Protein AF-A0A919N2A7-F1 (afdb_monomer)

Organism: NCBI:txid1050105

Solvent-accessible surface area (backbone atoms only — not comparable to full-atom values): 6151 Å² total; per-residue (Å²): 138,71,78,69,64,70,68,71,74,65,83,74,68,45,80,52,79,94,82,70,101,54,55,68,44,44,62,66,38,58,52,52,53,26,58,75,69,76,44,59,38,75,43,26,32,35,64,46,48,71,24,61,40,39,50,49,27,30,45,76,57,46,22,47,35,32,38,25,36,30,79,84,42,88,56,46,39,80,69,50,95,51,60,40,91,56,76,57,91,44,68,36,58,41,78,86,50,49,67,78,56,72,79,110

Secondary structure (DSSP, 8-state):
--TTTGGGS----EEE---SSS-TT-HHHHHHHHHHHT--GGGEEEEE-S-TTHHHHHHHTT-EEEEETTSSSTTGGGG-SS--SSPPSEE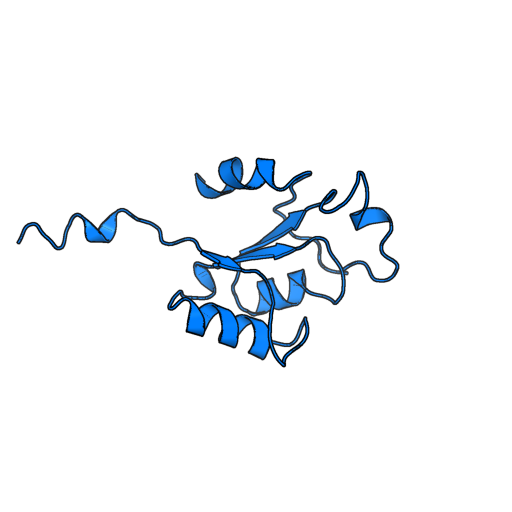ESSGGGTHHHHT-

Sequence (104 aa):
MAADAVRRQNRRRGVLLARGGYRKPDSRLYAAVSGRLGVSPTECWYVGDGGSREHDGARRAGMRPVLVTNAAYPGAAGLRADPDTYRPELVIDDLAGLPALIGR

pLDDT: mean 79.95, std 18.24, range [32.97, 95.94]

Mean predicted aligned error: 8.13 Å

Foldseek 3Di:
DPPVVVVPPDLPEEEDDFDDDDDPLDLVRLVVRCVVVVHQLLSYEYEEAFFSLNQVSSVVSNHQYEHACQAPHHRNQVPDPGGHPDDHPHYDPYPVCVVVVVVD

Structure (mmCIF, N/CA/C/O backbone):
data_AF-A0A919N2A7-F1
#
_entry.id   AF-A0A919N2A7-F1
#
loop_
_atom_site.group_PDB
_atom_site.id
_atom_site.type_symbol
_atom_site.label_atom_id
_atom_site.label_alt_id
_atom_site.label_comp_id
_atom_site.label_asym_id
_atom_site.label_entity_id
_atom_site.label_seq_id
_atom_site.pdbx_PDB_ins_code
_atom_site.Cartn_x
_atom_site.Cartn_y
_atom_site.Cartn_z
_atom_site.occupancy
_atom_site.B_iso_or_equiv
_atom_site.auth_seq_id
_atom_site.auth_comp_id
_atom_site.auth_asym_id
_atom_site.auth_atom_id
_atom_site.pdbx_PDB_model_num
ATOM 1 N N . MET A 1 1 ? -25.635 23.853 16.366 1.00 42.34 1 MET A N 1
ATOM 2 C CA . MET A 1 1 ? -26.015 22.676 15.550 1.00 42.34 1 MET A CA 1
ATOM 3 C C . MET A 1 1 ? -25.509 22.702 14.093 1.00 42.34 1 MET A C 1
ATOM 5 O O . MET A 1 1 ? -25.878 21.820 13.338 1.00 42.34 1 MET A O 1
ATOM 9 N N . ALA A 1 2 ? -24.609 23.617 13.687 1.00 34.78 2 ALA A N 1
ATOM 10 C CA . ALA A 1 2 ? -24.040 23.643 12.322 1.00 34.78 2 ALA A CA 1
ATOM 11 C C . ALA A 1 2 ? -22.591 23.101 12.213 1.00 34.78 2 ALA A C 1
ATOM 13 O O . ALA A 1 2 ? -22.124 22.798 11.120 1.00 34.78 2 ALA A O 1
ATOM 14 N N . ALA A 1 3 ? -21.881 22.928 13.337 1.00 32.97 3 ALA A N 1
ATOM 15 C CA . ALA A 1 3 ? -20.477 22.487 13.355 1.00 32.97 3 ALA A CA 1
ATOM 16 C C . ALA A 1 3 ? -20.281 20.965 13.166 1.00 32.97 3 ALA A C 1
ATOM 18 O O . ALA A 1 3 ? -19.176 20.518 12.859 1.00 32.97 3 ALA A O 1
ATOM 19 N N . ASP A 1 4 ? -21.350 20.177 13.318 1.00 35.44 4 ASP A N 1
ATOM 20 C CA . ASP A 1 4 ? -21.316 18.709 13.228 1.00 35.44 4 ASP A CA 1
ATOM 21 C C . ASP A 1 4 ? -21.491 18.179 11.795 1.00 35.44 4 ASP A C 1
ATOM 23 O O . ASP A 1 4 ? -21.061 17.071 11.474 1.00 35.44 4 ASP A O 1
ATOM 27 N N . ALA A 1 5 ? -22.075 18.984 10.900 1.00 33.00 5 ALA A N 1
ATOM 28 C CA . ALA A 1 5 ? -22.323 18.595 9.512 1.00 33.00 5 ALA A CA 1
ATOM 29 C C . ALA A 1 5 ? -21.066 18.722 8.630 1.00 33.00 5 ALA A C 1
ATOM 31 O O . ALA A 1 5 ? -20.813 17.859 7.793 1.00 33.00 5 ALA A O 1
ATOM 32 N N . VAL A 1 6 ? -20.212 19.725 8.877 1.00 37.28 6 VAL A N 1
ATOM 33 C CA . VAL A 1 6 ? -18.964 19.944 8.110 1.00 37.28 6 VAL A CA 1
ATOM 34 C C . VAL A 1 6 ? -17.899 18.877 8.422 1.00 37.28 6 VAL A C 1
ATOM 36 O O . VAL A 1 6 ? -17.046 18.572 7.590 1.00 37.28 6 VAL A O 1
ATOM 39 N N . ARG A 1 7 ? -17.968 18.225 9.592 1.00 39.53 7 ARG A N 1
ATOM 40 C CA . ARG A 1 7 ? -17.042 17.142 9.976 1.00 39.53 7 ARG A CA 1
ATOM 41 C C . ARG A 1 7 ? -17.299 15.816 9.251 1.00 39.53 7 ARG A C 1
ATOM 43 O O . ARG A 1 7 ? -16.402 14.978 9.219 1.00 39.53 7 ARG A O 1
ATOM 50 N N . ARG A 1 8 ? -18.480 15.623 8.649 1.00 38.75 8 ARG A N 1
ATOM 51 C CA . ARG A 1 8 ? -18.877 14.367 7.984 1.00 38.75 8 ARG A CA 1
ATOM 52 C C . ARG A 1 8 ? -18.410 14.243 6.529 1.00 38.75 8 ARG A C 1
ATOM 54 O O . ARG A 1 8 ? -18.587 13.180 5.944 1.00 38.75 8 ARG A O 1
ATOM 61 N N . GLN A 1 9 ? -17.800 15.281 5.949 1.00 39.06 9 GLN A N 1
ATOM 62 C CA . GLN A 1 9 ? -17.565 15.346 4.499 1.00 39.06 9 GLN A CA 1
ATOM 63 C C . GLN A 1 9 ? -16.115 15.101 4.046 1.00 39.06 9 GLN A C 1
ATOM 65 O O . GLN A 1 9 ? -15.858 15.033 2.849 1.00 39.06 9 GLN A O 1
ATOM 70 N N . ASN A 1 10 ? -15.175 14.869 4.969 1.00 36.78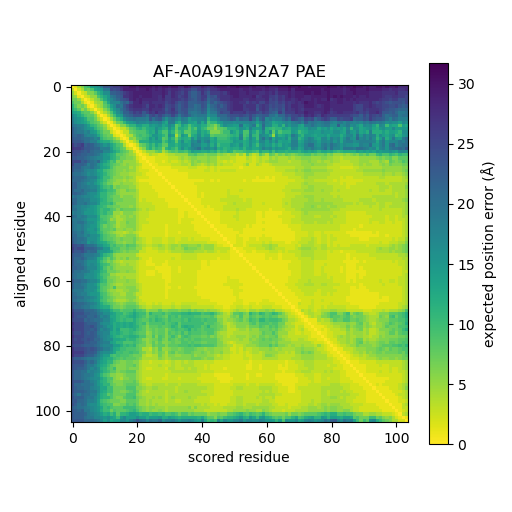 10 ASN A N 1
ATOM 71 C CA . ASN A 1 10 ? -13.800 14.492 4.628 1.00 36.78 10 ASN A CA 1
ATOM 72 C C . ASN A 1 10 ? -13.565 13.016 4.951 1.00 36.78 10 ASN A C 1
ATOM 74 O O . ASN A 1 10 ? -13.262 12.671 6.092 1.00 36.78 10 ASN A O 1
ATOM 78 N N . ARG A 1 11 ? -13.686 12.137 3.944 1.00 48.97 11 ARG A N 1
ATOM 79 C CA . ARG A 1 11 ? -13.232 10.740 4.047 1.00 48.97 11 ARG A CA 1
ATOM 80 C C . ARG A 1 11 ? -11.718 10.751 4.291 1.00 48.97 11 ARG A C 1
ATOM 82 O O . ARG A 1 11 ? -10.955 10.930 3.345 1.00 48.97 11 ARG A O 1
ATOM 89 N N . ARG A 1 12 ? -11.280 10.631 5.550 1.00 52.31 12 ARG A N 1
ATOM 90 C CA . ARG A 1 12 ? -9.869 10.739 5.964 1.00 52.31 12 ARG A CA 1
ATOM 91 C C . ARG A 1 12 ? -9.073 9.518 5.501 1.00 52.31 12 ARG A C 1
ATOM 93 O O . ARG A 1 12 ? -8.776 8.622 6.276 1.00 52.31 12 ARG A O 1
ATOM 100 N N . ARG A 1 13 ? -8.732 9.480 4.215 1.00 54.88 13 ARG A N 1
ATOM 101 C CA . ARG A 1 13 ? -7.817 8.485 3.650 1.00 54.88 13 ARG A CA 1
ATOM 102 C C . ARG A 1 13 ? -6.384 8.952 3.894 1.00 54.88 13 ARG A C 1
ATOM 104 O O . ARG A 1 13 ? -5.990 9.994 3.380 1.00 54.88 13 ARG A O 1
ATOM 111 N N . GLY A 1 14 ? -5.633 8.209 4.704 1.00 56.69 14 GLY A N 1
ATOM 112 C CA . GLY A 1 14 ? -4.216 8.472 4.983 1.00 56.69 14 GLY A CA 1
ATOM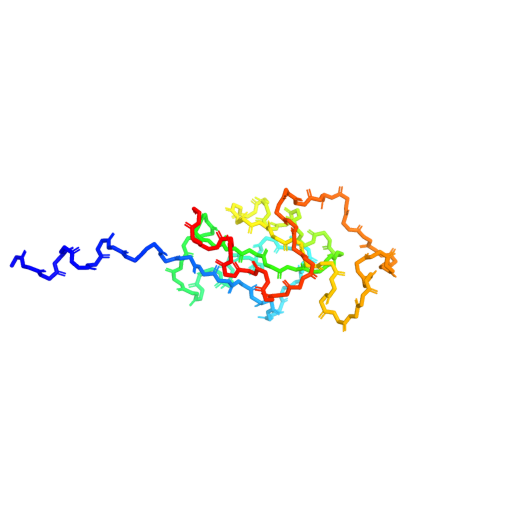 113 C C . GLY A 1 14 ? -3.297 7.605 4.121 1.00 56.69 14 GLY A C 1
ATOM 114 O O . GLY A 1 14 ? -3.620 6.446 3.866 1.00 56.69 14 GLY A O 1
ATOM 115 N N . VAL A 1 15 ? -2.156 8.148 3.687 1.00 59.75 15 VAL A N 1
ATOM 116 C CA . VAL A 1 15 ? -1.096 7.402 2.983 1.00 59.75 15 VAL A CA 1
ATOM 117 C C . VAL A 1 15 ? 0.032 7.099 3.967 1.00 59.75 15 VAL A C 1
ATOM 119 O O . VAL A 1 15 ? 0.521 8.002 4.646 1.00 59.75 15 VAL A O 1
ATOM 122 N N . LEU A 1 16 ? 0.428 5.828 4.063 1.00 59.97 16 LEU A N 1
ATOM 123 C CA . LEU A 1 16 ? 1.441 5.358 5.008 1.00 59.97 16 LEU A CA 1
ATOM 124 C C . LEU A 1 16 ? 2.837 5.260 4.380 1.00 59.97 16 LEU A C 1
ATOM 126 O O . LEU A 1 16 ? 3.005 4.587 3.368 1.00 59.97 16 LEU A O 1
ATOM 130 N N . LEU A 1 17 ? 3.844 5.829 5.049 1.00 57.59 17 LEU A N 1
ATOM 131 C CA . LEU A 1 17 ? 5.272 5.639 4.760 1.00 57.59 17 LEU A CA 1
ATOM 132 C C . LEU A 1 17 ? 5.943 5.016 5.997 1.00 57.59 1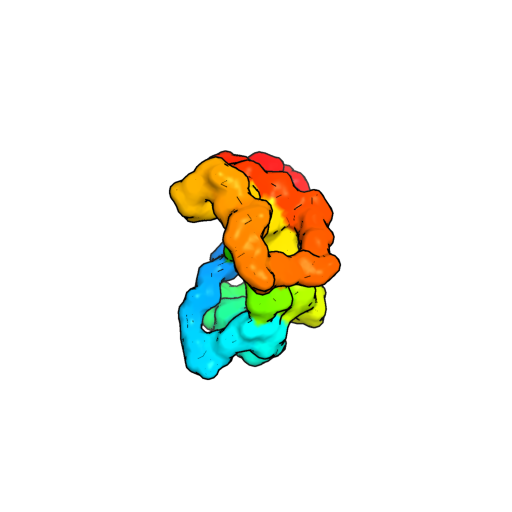7 LEU A C 1
ATOM 134 O O . LEU A 1 17 ? 5.821 5.535 7.109 1.00 57.59 17 LEU A O 1
ATOM 138 N N . ALA A 1 18 ? 6.617 3.876 5.837 1.00 54.19 18 ALA A N 1
ATOM 139 C CA . ALA A 1 18 ? 7.173 3.120 6.961 1.00 54.19 18 ALA A CA 1
ATOM 140 C C . ALA A 1 18 ? 8.441 3.779 7.544 1.00 54.19 18 ALA A C 1
ATOM 142 O O . ALA A 1 18 ? 9.458 3.897 6.864 1.00 54.19 18 ALA A O 1
ATOM 143 N N . ARG A 1 19 ? 8.422 4.138 8.838 1.00 51.38 19 ARG A N 1
ATOM 144 C CA . ARG A 1 19 ? 9.627 4.494 9.613 1.00 51.38 19 ARG A CA 1
ATOM 145 C C . ARG A 1 19 ? 9.456 4.099 11.091 1.00 51.38 19 ARG A C 1
ATOM 147 O O . ARG A 1 19 ? 8.550 4.593 11.764 1.00 51.38 19 ARG A O 1
ATOM 154 N N . GLY A 1 20 ? 10.304 3.207 11.615 1.00 53.25 20 GLY A N 1
ATOM 155 C CA . GLY A 1 20 ? 10.229 2.753 13.014 1.00 53.25 20 GLY A CA 1
ATOM 156 C C . GLY A 1 20 ? 10.966 1.438 13.305 1.00 53.25 20 GLY A C 1
ATOM 157 O O . GLY A 1 20 ? 11.514 0.821 12.401 1.00 53.25 20 GLY A O 1
ATOM 158 N N . GLY A 1 21 ? 10.973 1.013 14.575 1.00 63.50 21 GLY A N 1
ATOM 159 C CA . GLY A 1 21 ? 11.700 -0.168 15.081 1.00 63.50 21 GLY A CA 1
ATOM 160 C C . GLY A 1 21 ? 11.114 -1.543 14.719 1.00 63.50 21 GLY A C 1
ATOM 161 O O . GLY A 1 21 ? 11.630 -2.557 15.177 1.00 63.50 21 GLY A O 1
ATOM 162 N N . TYR A 1 22 ? 10.063 -1.587 13.895 1.00 82.19 22 TYR A N 1
ATOM 163 C CA . TYR A 1 22 ? 9.486 -2.813 13.336 1.00 82.19 22 TYR A CA 1
ATOM 164 C C . TYR A 1 22 ? 9.713 -2.841 11.824 1.00 82.19 22 TYR A C 1
ATOM 166 O O . TYR A 1 22 ? 9.743 -1.794 11.178 1.00 82.19 22 TYR A O 1
ATOM 174 N N . ARG A 1 23 ? 9.872 -4.036 11.250 1.00 86.06 23 ARG A N 1
ATOM 175 C CA . ARG A 1 23 ? 10.121 -4.218 9.813 1.00 86.06 23 ARG A CA 1
ATOM 176 C C . ARG A 1 23 ? 8.929 -4.878 9.146 1.00 86.06 23 ARG A C 1
ATOM 178 O O . ARG A 1 23 ? 8.248 -5.692 9.753 1.00 86.06 23 ARG A O 1
ATOM 185 N N . LYS A 1 24 ? 8.721 -4.567 7.874 1.00 86.50 24 LYS A N 1
ATOM 186 C CA . LYS A 1 24 ? 7.749 -5.251 7.016 1.00 86.50 24 LYS A CA 1
ATOM 187 C C . LYS A 1 24 ? 8.116 -6.749 6.955 1.00 86.50 24 LYS A C 1
ATOM 189 O O . LYS A 1 24 ? 9.309 -7.048 6.867 1.00 86.50 24 LYS A O 1
ATOM 194 N N . PRO A 1 25 ? 7.159 -7.688 7.067 1.00 90.94 25 PRO A N 1
ATOM 195 C CA . PRO A 1 25 ? 5.705 -7.509 7.129 1.00 90.94 25 PRO A CA 1
ATOM 196 C C . PRO A 1 25 ? 5.113 -7.563 8.560 1.00 90.94 25 PRO A C 1
ATOM 198 O O . PRO A 1 25 ? 3.961 -7.960 8.722 1.00 90.94 25 PRO A O 1
ATOM 201 N N . ASP A 1 26 ? 5.873 -7.235 9.612 1.00 90.06 26 ASP A N 1
ATOM 202 C CA . ASP A 1 26 ? 5.401 -7.296 11.007 1.00 90.06 26 ASP A CA 1
ATOM 203 C C . ASP A 1 26 ? 4.144 -6.434 11.214 1.00 90.06 26 ASP A C 1
ATOM 205 O O . ASP A 1 26 ? 4.151 -5.228 10.952 1.00 90.06 26 ASP A O 1
ATOM 209 N N . SER A 1 27 ? 3.064 -7.040 11.721 1.00 89.44 27 SER A N 1
ATOM 210 C CA . SER A 1 27 ? 1.776 -6.371 11.946 1.00 89.44 27 SER A CA 1
ATOM 211 C C . SER A 1 27 ? 1.891 -5.157 12.876 1.00 89.44 27 SER A C 1
ATOM 213 O O . SER A 1 27 ? 1.159 -4.176 12.709 1.00 89.44 27 SER A O 1
ATOM 215 N N . ARG A 1 28 ? 2.856 -5.172 13.807 1.00 91.44 28 ARG A N 1
ATOM 216 C CA . ARG A 1 28 ? 3.122 -4.068 14.740 1.00 91.44 28 ARG A CA 1
ATOM 217 C C . ARG A 1 28 ? 3.571 -2.800 14.029 1.00 91.44 28 ARG A C 1
ATOM 219 O O . ARG A 1 28 ? 3.304 -1.715 14.536 1.00 91.44 28 ARG A O 1
ATOM 226 N N . LEU A 1 29 ? 4.204 -2.910 12.857 1.00 89.94 29 LEU A N 1
ATOM 227 C CA . LEU A 1 29 ? 4.545 -1.749 12.036 1.00 89.94 29 LEU A CA 1
ATOM 228 C C . LEU A 1 29 ? 3.271 -1.011 11.617 1.00 89.94 29 LEU A C 1
ATOM 230 O O . LEU A 1 29 ? 3.122 0.171 11.914 1.00 89.94 29 LEU A O 1
ATOM 234 N N . TYR A 1 30 ? 2.342 -1.712 10.968 1.00 90.75 30 TYR A N 1
ATOM 235 C CA . TYR A 1 30 ? 1.116 -1.119 10.432 1.00 90.75 30 TYR A CA 1
ATOM 236 C C . TYR A 1 30 ? 0.250 -0.517 11.543 1.00 90.75 30 TYR A C 1
ATOM 2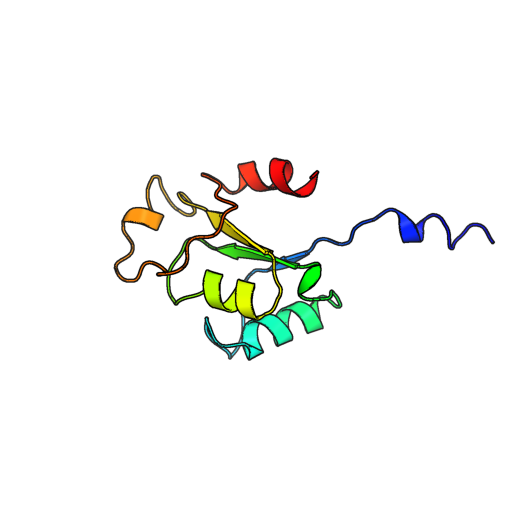38 O O . TYR A 1 30 ? -0.180 0.629 11.417 1.00 90.75 30 TYR A O 1
ATOM 246 N N . ALA A 1 31 ? 0.087 -1.238 12.659 1.00 90.00 31 ALA A N 1
ATOM 247 C CA . ALA A 1 31 ? -0.654 -0.759 13.826 1.00 90.00 31 ALA A CA 1
ATOM 248 C C . ALA A 1 31 ? -0.008 0.479 14.471 1.00 90.00 31 ALA A C 1
ATOM 250 O O . ALA A 1 31 ? -0.702 1.432 14.827 1.00 90.00 31 ALA A O 1
ATOM 251 N N . ALA A 1 32 ? 1.324 0.499 14.599 1.00 89.50 32 ALA A N 1
ATOM 252 C CA . ALA A 1 32 ? 2.033 1.637 15.174 1.00 89.50 32 ALA A CA 1
ATOM 253 C C . ALA A 1 32 ? 1.872 2.898 14.319 1.00 89.50 32 ALA A C 1
ATOM 255 O O . ALA A 1 32 ? 1.683 3.987 14.863 1.00 89.50 32 ALA A O 1
ATOM 256 N N . VAL A 1 33 ? 1.941 2.777 12.990 1.00 87.62 33 VAL A N 1
ATOM 257 C CA . VAL A 1 33 ? 1.814 3.957 12.132 1.00 87.62 33 VAL A CA 1
ATOM 258 C C . VAL A 1 33 ? 0.354 4.424 12.026 1.00 87.62 33 VAL A C 1
ATOM 260 O O . VAL A 1 33 ? 0.114 5.621 12.167 1.00 87.62 33 VAL A O 1
ATOM 263 N N . SER A 1 34 ? -0.632 3.528 11.877 1.00 89.38 34 SER A N 1
ATOM 264 C CA . SER A 1 34 ? -2.053 3.930 11.873 1.00 89.38 34 SER A CA 1
ATOM 265 C C . SER A 1 34 ? -2.475 4.564 13.204 1.00 89.38 34 SER A C 1
ATOM 267 O O . SER A 1 34 ? -3.164 5.582 13.215 1.00 89.38 34 SER A O 1
ATOM 269 N N . GLY A 1 35 ? -1.980 4.030 14.328 1.00 89.50 35 GLY A N 1
ATOM 270 C CA . GLY A 1 35 ? -2.195 4.594 15.660 1.00 89.50 35 GLY A CA 1
ATOM 271 C C . GLY A 1 35 ? -1.628 6.007 15.810 1.00 89.50 35 GLY A C 1
ATOM 272 O O . GLY A 1 35 ? -2.310 6.884 16.332 1.00 89.50 35 GLY A O 1
ATOM 273 N N . ARG A 1 36 ? -0.423 6.271 15.284 1.00 87.25 36 ARG A N 1
ATOM 274 C CA . ARG A 1 36 ? 0.169 7.624 15.261 1.00 87.25 36 ARG A CA 1
ATOM 275 C C . ARG A 1 36 ? -0.624 8.612 14.407 1.00 87.25 36 ARG A C 1
ATOM 277 O O . ARG A 1 36 ? -0.651 9.793 14.730 1.00 87.25 36 ARG A O 1
ATOM 284 N N . LEU A 1 37 ? -1.247 8.139 13.327 1.00 85.19 37 LEU A N 1
ATOM 285 C CA . LEU A 1 37 ? -2.101 8.963 12.469 1.00 85.19 37 LEU A CA 1
ATOM 286 C C . LEU A 1 37 ? -3.490 9.212 13.074 1.00 85.19 37 LEU A C 1
ATOM 288 O O . LEU A 1 37 ? -4.191 10.112 12.617 1.00 85.19 37 LEU A O 1
ATOM 292 N N . GLY A 1 38 ? -3.906 8.425 14.072 1.00 89.94 38 GLY A N 1
ATOM 293 C CA . GLY A 1 38 ? -5.270 8.463 14.600 1.00 89.94 38 GLY A CA 1
ATOM 294 C C . GLY A 1 38 ? -6.319 8.042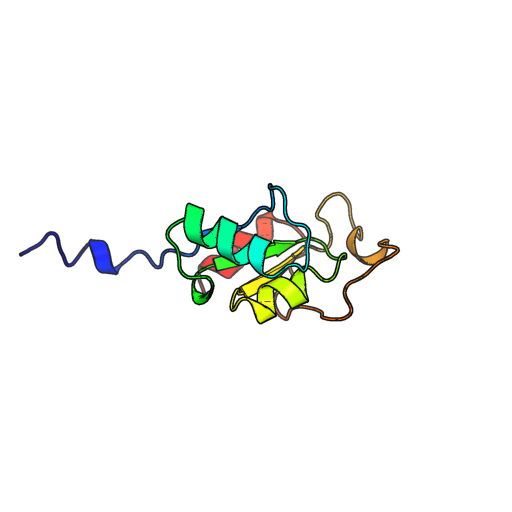 13.563 1.00 89.94 38 GLY A C 1
ATOM 295 O O . GLY A 1 38 ? -7.441 8.546 13.590 1.00 89.94 38 GLY A O 1
ATOM 296 N N . VAL A 1 39 ? -5.946 7.162 12.627 1.00 89.56 39 VAL A N 1
ATOM 297 C CA . VAL A 1 39 ? -6.796 6.678 11.527 1.00 89.56 39 VAL A CA 1
ATOM 298 C C . VAL A 1 39 ? -6.899 5.156 11.611 1.00 89.56 39 VAL A C 1
ATOM 300 O O . VAL A 1 39 ? -5.903 4.479 11.881 1.00 89.56 39 VAL A O 1
ATOM 303 N N . SER A 1 40 ? -8.097 4.605 11.391 1.00 91.19 40 SER A N 1
ATOM 304 C CA . SER A 1 40 ? -8.280 3.150 11.339 1.00 91.19 40 SER A CA 1
ATOM 305 C C . SER A 1 40 ? -7.440 2.550 10.204 1.00 91.19 40 SER A C 1
ATOM 307 O O . SER A 1 40 ? -7.418 3.124 9.114 1.00 91.19 40 SER A O 1
ATOM 309 N N . PRO A 1 41 ? -6.814 1.368 10.372 1.00 91.81 41 PRO A N 1
ATOM 310 C CA . PRO A 1 41 ? -6.153 0.677 9.267 1.00 91.81 41 PRO A CA 1
ATOM 311 C C . PRO A 1 41 ? -7.041 0.526 8.022 1.00 91.81 41 PRO A C 1
ATOM 313 O O . PRO A 1 41 ? -6.553 0.694 6.911 1.00 91.81 41 PRO A O 1
ATOM 316 N N . THR A 1 42 ? -8.350 0.322 8.197 1.00 93.06 42 THR A N 1
ATOM 317 C CA . THR A 1 42 ? -9.333 0.207 7.099 1.00 93.06 42 THR A CA 1
ATOM 318 C C . THR A 1 42 ? -9.533 1.488 6.290 1.00 93.06 42 THR A C 1
ATOM 320 O O . THR A 1 42 ? -10.086 1.456 5.194 1.00 93.06 42 THR A O 1
ATOM 323 N N . GLU A 1 43 ? -9.099 2.628 6.821 1.00 91.19 43 GLU A N 1
ATOM 324 C CA . GLU A 1 43 ? -9.117 3.926 6.144 1.00 91.19 43 GLU A CA 1
ATOM 325 C C . GLU A 1 43 ? -7.729 4.309 5.596 1.00 91.19 43 GLU A C 1
ATOM 327 O O . GLU A 1 43 ? -7.589 5.303 4.877 1.00 91.19 43 GLU A O 1
ATOM 332 N N . CYS A 1 44 ? -6.701 3.506 5.884 1.00 91.56 44 CYS A N 1
ATOM 333 C CA . CYS A 1 44 ? -5.340 3.727 5.423 1.00 91.56 44 CYS A CA 1
ATOM 334 C C . CYS A 1 44 ? -5.064 3.044 4.082 1.00 91.56 44 CYS A C 1
ATOM 336 O O . CYS A 1 44 ? -5.464 1.908 3.815 1.00 91.56 44 CYS A O 1
ATOM 338 N N . TRP A 1 45 ? -4.283 3.739 3.262 1.00 93.31 45 TRP A N 1
ATOM 339 C CA . TRP A 1 45 ? -3.639 3.190 2.082 1.00 93.31 45 TRP A CA 1
ATOM 340 C C . TRP A 1 45 ? -2.169 2.930 2.399 1.00 93.31 45 TRP A C 1
ATOM 342 O O . TRP A 1 45 ? -1.481 3.794 2.950 1.00 93.31 45 TRP A O 1
ATOM 352 N N . TYR A 1 46 ? -1.681 1.751 2.028 1.00 92.75 46 TYR A N 1
ATOM 353 C CA . TYR A 1 46 ? -0.257 1.439 2.055 1.00 92.75 46 TYR A CA 1
ATOM 354 C C . TYR A 1 46 ? 0.284 1.544 0.634 1.00 92.75 46 TYR A C 1
ATOM 356 O O . TYR A 1 46 ? -0.183 0.818 -0.238 1.00 92.75 46 TYR A O 1
ATOM 364 N N . VAL A 1 47 ? 1.241 2.436 0.394 1.00 92.69 47 VAL A N 1
ATOM 365 C CA . VAL A 1 47 ? 1.837 2.635 -0.933 1.00 92.69 47 VAL A CA 1
ATOM 366 C C . VAL A 1 47 ? 3.285 2.168 -0.867 1.00 92.69 47 VAL A C 1
ATOM 368 O O . VAL A 1 47 ? 4.070 2.704 -0.085 1.00 92.69 47 VAL A O 1
ATOM 371 N N . GLY A 1 48 ? 3.611 1.143 -1.648 1.00 90.25 48 GLY A N 1
ATOM 372 C CA . GLY A 1 48 ? 4.926 0.511 -1.680 1.00 90.25 48 GLY A CA 1
ATOM 373 C C . GLY A 1 48 ? 5.317 0.132 -3.099 1.00 90.25 48 GLY A C 1
ATOM 374 O O . GLY A 1 48 ? 4.517 0.212 -4.027 1.00 90.25 48 GLY A O 1
ATOM 375 N N . ASP A 1 49 ? 6.568 -0.250 -3.281 1.00 90.00 49 ASP A N 1
ATOM 376 C CA . ASP A 1 49 ? 7.159 -0.560 -4.580 1.00 90.00 49 ASP A CA 1
ATOM 377 C C . ASP A 1 49 ? 7.506 -2.050 -4.738 1.00 90.00 49 ASP A C 1
ATOM 379 O O . ASP A 1 49 ? 7.928 -2.502 -5.806 1.00 90.00 49 ASP A O 1
ATOM 383 N N . GLY A 1 50 ? 7.279 -2.838 -3.689 1.00 88.56 50 GLY A N 1
ATOM 384 C CA . GLY A 1 50 ? 7.402 -4.286 -3.676 1.00 88.56 50 GLY A CA 1
ATOM 385 C C . GLY A 1 50 ? 8.437 -4.778 -2.677 1.00 88.56 50 GLY A C 1
ATOM 386 O O . GLY A 1 50 ? 9.331 -4.060 -2.231 1.00 88.56 50 GLY A O 1
ATOM 387 N N . GLY A 1 51 ? 8.334 -6.063 -2.373 1.00 88.44 51 GLY A N 1
ATOM 388 C CA . GLY A 1 51 ? 9.302 -6.804 -1.587 1.00 88.44 51 GLY A CA 1
ATOM 389 C C . GLY A 1 51 ? 9.087 -6.746 -0.084 1.00 88.44 51 GLY A C 1
ATOM 390 O O . GLY A 1 51 ? 8.240 -6.029 0.458 1.00 88.44 51 GLY A O 1
ATOM 391 N N . SER A 1 52 ? 9.850 -7.578 0.624 1.00 88.94 52 SER A N 1
ATOM 392 C CA . SER A 1 52 ? 9.686 -7.787 2.070 1.00 88.94 52 SE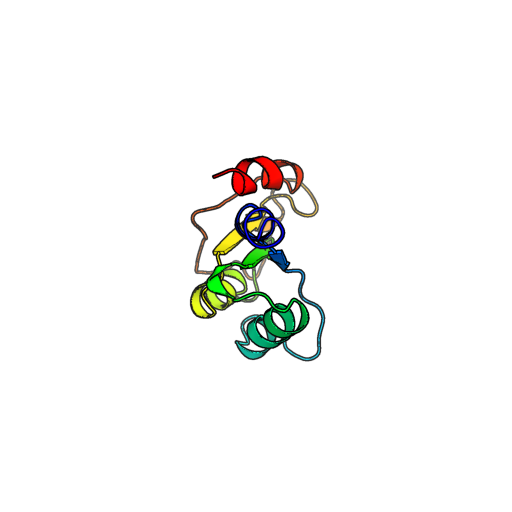R A CA 1
ATOM 393 C C . SER A 1 52 ? 8.259 -8.170 2.520 1.00 88.94 52 SER A C 1
ATOM 395 O O . SER A 1 52 ? 7.928 -8.022 3.701 1.00 88.94 52 SER A O 1
ATOM 397 N N . ARG A 1 53 ? 7.414 -8.699 1.620 1.00 92.62 53 ARG A N 1
ATOM 398 C CA . ARG A 1 53 ? 6.002 -9.070 1.859 1.00 92.62 53 ARG A CA 1
ATOM 399 C C . ARG A 1 53 ? 5.145 -7.893 2.319 1.00 92.62 53 ARG A C 1
ATOM 401 O O . ARG A 1 53 ? 4.168 -8.070 3.050 1.00 92.62 53 ARG A O 1
ATOM 408 N N . GLU A 1 54 ? 5.524 -6.682 1.935 1.00 91.88 54 GLU A N 1
ATOM 409 C CA . GLU A 1 54 ? 4.939 -5.466 2.480 1.00 91.88 54 GLU A CA 1
ATOM 410 C C . GLU A 1 54 ? 3.462 -5.290 2.132 1.00 91.88 54 GLU A C 1
ATOM 412 O O . GLU A 1 54 ? 2.682 -4.821 2.968 1.00 91.88 54 GLU A O 1
ATOM 417 N N . HIS A 1 55 ? 3.060 -5.711 0.934 1.00 94.44 55 HIS A N 1
ATOM 418 C CA . HIS A 1 55 ? 1.684 -5.571 0.485 1.00 94.44 55 HIS A CA 1
ATOM 419 C C . HIS A 1 55 ? 0.768 -6.592 1.158 1.00 94.44 55 HIS A C 1
ATOM 421 O O . HIS A 1 55 ? -0.366 -6.267 1.513 1.00 94.44 55 HIS A O 1
ATOM 427 N N . ASP A 1 56 ? 1.263 -7.814 1.380 1.00 95.31 56 ASP A N 1
ATOM 428 C CA . ASP A 1 56 ? 0.514 -8.833 2.116 1.00 95.31 56 ASP A CA 1
ATO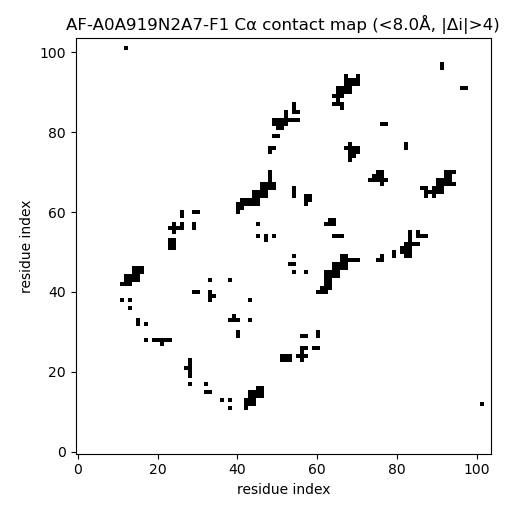M 429 C C . ASP A 1 56 ? 0.373 -8.444 3.592 1.00 95.31 56 ASP A C 1
ATOM 431 O O . ASP A 1 56 ? -0.710 -8.567 4.160 1.00 95.31 56 ASP A O 1
ATOM 435 N N . GLY A 1 57 ? 1.430 -7.895 4.200 1.00 94.69 57 GLY A N 1
ATOM 436 C CA . GLY A 1 57 ? 1.365 -7.347 5.556 1.00 94.69 57 GLY A CA 1
ATOM 437 C C . GLY A 1 57 ? 0.324 -6.229 5.681 1.00 94.69 57 GLY A C 1
ATOM 438 O O . GLY A 1 57 ? -0.503 -6.261 6.592 1.00 94.69 57 GLY A O 1
ATOM 439 N N . ALA A 1 58 ? 0.292 -5.298 4.722 1.00 94.69 58 ALA A N 1
ATOM 440 C CA . ALA A 1 58 ? -0.696 -4.221 4.687 1.00 94.69 58 ALA A CA 1
ATOM 441 C C . ALA A 1 58 ? -2.129 -4.754 4.538 1.00 94.69 58 ALA A C 1
ATOM 443 O O . ALA A 1 58 ? -3.017 -4.354 5.293 1.00 94.69 58 ALA A O 1
ATOM 444 N N . ARG A 1 59 ? -2.344 -5.702 3.615 1.00 95.94 59 ARG A N 1
ATOM 445 C CA . ARG A 1 59 ? -3.640 -6.369 3.417 1.00 95.94 59 ARG A CA 1
ATOM 446 C C . ARG A 1 59 ? -4.120 -7.046 4.701 1.00 95.94 59 ARG A C 1
ATOM 448 O O . ARG A 1 59 ? -5.264 -6.860 5.101 1.00 95.94 59 ARG A O 1
ATOM 455 N N . ARG A 1 60 ? -3.247 -7.810 5.367 1.00 95.88 60 ARG A N 1
ATOM 456 C CA . ARG A 1 60 ? -3.562 -8.504 6.629 1.00 95.88 60 ARG A CA 1
ATOM 457 C C . ARG A 1 60 ? -3.849 -7.539 7.778 1.00 95.88 60 ARG A C 1
ATOM 459 O O . ARG A 1 60 ? -4.619 -7.879 8.668 1.00 95.88 60 ARG A O 1
ATOM 466 N N . ALA A 1 61 ? -3.262 -6.345 7.750 1.00 94.62 61 ALA A N 1
ATOM 467 C CA . ALA A 1 61 ? -3.562 -5.275 8.696 1.00 94.62 61 ALA A CA 1
ATOM 468 C C . ALA A 1 61 ? -4.890 -4.547 8.397 1.00 94.62 61 ALA A C 1
ATOM 470 O O . ALA A 1 61 ? -5.261 -3.646 9.144 1.00 94.62 61 ALA A O 1
ATOM 471 N N . GLY A 1 62 ? -5.602 -4.907 7.322 1.00 94.81 62 GLY A N 1
ATOM 472 C CA . GLY A 1 62 ? -6.852 -4.266 6.906 1.00 94.81 62 GLY A CA 1
ATOM 473 C C . GLY A 1 62 ? -6.662 -2.989 6.086 1.00 94.81 62 GLY A C 1
ATOM 474 O O . GLY A 1 62 ? -7.645 -2.316 5.798 1.00 94.81 62 GLY A O 1
ATOM 475 N N . MET A 1 63 ? -5.428 -2.649 5.705 1.00 94.69 63 MET A N 1
ATOM 476 C CA . MET A 1 63 ? -5.135 -1.491 4.859 1.00 94.69 63 MET A CA 1
ATOM 477 C C . MET A 1 63 ? -5.370 -1.805 3.384 1.00 94.69 63 MET A C 1
ATOM 479 O O . MET A 1 63 ? -5.377 -2.966 2.972 1.00 94.69 63 MET A O 1
ATOM 483 N N . ARG A 1 64 ? -5.497 -0.756 2.565 1.00 94.81 64 ARG A N 1
ATOM 484 C CA . ARG A 1 64 ? -5.582 -0.873 1.105 1.00 94.81 64 ARG A CA 1
ATOM 485 C C . ARG A 1 64 ? -4.193 -0.729 0.458 1.00 94.81 64 ARG A C 1
ATOM 487 O O . ARG A 1 64 ? -3.693 0.394 0.387 1.00 94.81 64 ARG A O 1
ATOM 494 N N . PRO A 1 65 ? -3.547 -1.821 0.009 1.00 95.00 65 PRO A N 1
ATOM 495 C CA . PRO A 1 65 ? -2.226 -1.750 -0.608 1.00 95.00 65 PRO A CA 1
ATOM 496 C C . PRO A 1 65 ? -2.281 -1.220 -2.050 1.00 95.00 65 PRO A C 1
ATOM 498 O O . PRO A 1 65 ? -3.201 -1.553 -2.798 1.00 95.00 65 PRO A O 1
ATOM 501 N N . VAL A 1 66 ? -1.268 -0.448 -2.443 1.00 94.38 66 VAL A N 1
ATOM 502 C CA . VAL A 1 66 ? -1.011 0.034 -3.807 1.00 94.38 66 VAL A CA 1
ATOM 503 C C . VAL A 1 66 ? 0.445 -0.227 -4.158 1.00 94.38 66 VAL A C 1
ATOM 505 O O . VAL A 1 66 ? 1.332 0.212 -3.426 1.00 94.38 66 VAL A O 1
ATOM 508 N N . LEU A 1 67 ? 0.669 -0.900 -5.285 1.00 93.00 67 LEU A N 1
ATOM 509 C CA . LEU A 1 67 ? 1.999 -1.119 -5.847 1.00 93.00 67 LEU A CA 1
ATOM 510 C C . LEU A 1 67 ? 2.366 0.022 -6.807 1.00 93.00 67 LEU A C 1
ATOM 512 O O . LEU A 1 67 ? 1.599 0.315 -7.723 1.00 93.00 67 LEU A O 1
ATOM 516 N N . VAL A 1 68 ? 3.546 0.614 -6.630 1.00 92.38 68 VAL A N 1
ATOM 517 C CA . VAL A 1 68 ? 4.156 1.593 -7.543 1.00 92.38 68 VAL A CA 1
ATOM 518 C C . VAL A 1 68 ? 5.275 0.911 -8.326 1.00 92.38 68 VAL A C 1
ATOM 520 O O . VAL A 1 68 ? 6.272 0.499 -7.734 1.00 92.38 68 VAL A O 1
ATOM 523 N N . THR A 1 69 ? 5.137 0.762 -9.645 1.00 91.62 69 THR A N 1
ATOM 524 C CA . THR A 1 69 ? 6.105 -0.023 -10.436 1.00 91.62 69 THR A CA 1
ATOM 525 C C . THR A 1 69 ? 7.401 0.724 -10.755 1.00 91.62 69 THR A C 1
ATOM 527 O O . THR A 1 69 ? 8.439 0.070 -10.898 1.00 91.62 69 THR A O 1
ATOM 530 N N . ASN A 1 70 ? 7.368 2.064 -10.769 1.00 89.06 70 ASN A N 1
ATOM 531 C CA . ASN A 1 70 ? 8.503 2.936 -11.096 1.00 89.06 70 ASN A CA 1
ATOM 532 C C . ASN A 1 70 ? 8.879 3.886 -9.948 1.00 89.06 70 ASN A C 1
ATOM 534 O O . A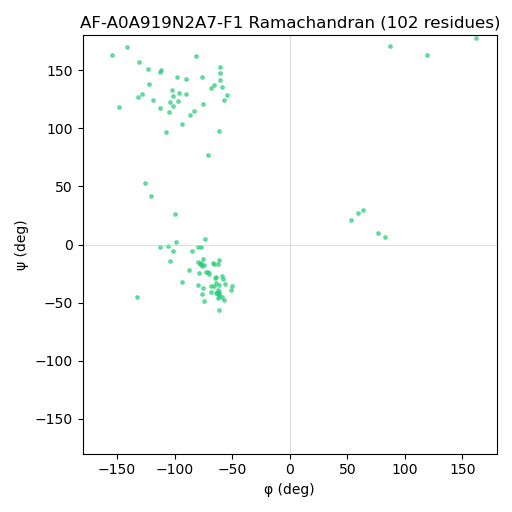SN A 1 70 ? 9.198 5.048 -10.175 1.00 89.06 70 ASN A O 1
ATOM 538 N N . ALA A 1 71 ? 8.877 3.411 -8.701 1.00 77.06 71 ALA A N 1
ATOM 539 C CA . ALA A 1 71 ? 9.140 4.260 -7.530 1.00 77.06 71 ALA A CA 1
ATOM 540 C C . ALA A 1 71 ? 10.537 4.925 -7.490 1.00 77.06 71 ALA A C 1
ATOM 542 O O . ALA A 1 71 ? 10.753 5.836 -6.693 1.00 77.06 71 ALA A O 1
ATOM 543 N N . ALA A 1 72 ? 11.479 4.481 -8.330 1.00 75.25 72 ALA A N 1
ATOM 544 C CA . ALA A 1 72 ? 12.807 5.082 -8.475 1.00 75.25 72 ALA A CA 1
ATOM 545 C C . ALA A 1 72 ? 13.190 5.301 -9.948 1.00 75.25 72 ALA A C 1
ATOM 547 O O . ALA A 1 72 ? 13.696 6.358 -10.312 1.00 75.25 72 ALA A O 1
ATOM 548 N N . TYR A 1 73 ? 12.957 4.295 -10.791 1.00 79.62 73 TYR A N 1
ATOM 549 C CA . TYR A 1 73 ? 13.218 4.319 -12.228 1.00 79.62 73 TYR A CA 1
ATOM 550 C C . TYR A 1 73 ? 12.290 3.314 -12.939 1.00 79.62 73 TYR A C 1
ATOM 552 O O . TYR A 1 73 ? 11.710 2.452 -12.267 1.00 79.62 73 TYR A O 1
ATOM 560 N N . PRO A 1 74 ? 12.121 3.408 -14.272 1.00 84.38 74 PRO A N 1
ATOM 561 C CA . PRO A 1 74 ? 11.231 2.524 -15.017 1.00 84.38 74 PRO A CA 1
ATOM 562 C C . PRO A 1 74 ? 11.534 1.038 -14.793 1.00 84.38 74 PRO A C 1
ATOM 564 O O . PRO A 1 74 ? 12.674 0.600 -14.939 1.00 84.38 74 PRO A O 1
ATOM 567 N N . GLY A 1 75 ? 10.510 0.262 -14.440 1.00 78.56 75 GLY A N 1
ATOM 568 C CA . GLY A 1 75 ? 10.609 -1.179 -14.221 1.00 78.56 75 GLY A CA 1
ATOM 569 C C . GLY A 1 75 ? 11.256 -1.598 -12.898 1.00 78.56 75 GLY A C 1
ATOM 570 O O . GLY A 1 75 ? 11.510 -2.790 -12.723 1.00 78.56 75 GLY A O 1
ATOM 571 N N . ALA A 1 76 ? 11.500 -0.676 -11.958 1.00 80.75 76 ALA A N 1
ATOM 572 C CA . ALA A 1 76 ? 12.169 -0.967 -10.685 1.00 80.75 76 ALA A CA 1
ATOM 573 C C . ALA A 1 76 ? 11.548 -2.152 -9.920 1.00 80.75 76 ALA A C 1
ATOM 575 O O . ALA A 1 76 ? 12.275 -2.989 -9.385 1.00 80.75 76 ALA A O 1
ATOM 576 N N . ALA A 1 77 ? 10.217 -2.287 -9.917 1.00 79.00 77 ALA A N 1
ATOM 577 C CA . ALA A 1 77 ? 9.550 -3.421 -9.272 1.00 79.00 77 ALA A CA 1
ATOM 578 C C . ALA A 1 77 ? 9.931 -4.784 -9.886 1.00 79.00 77 ALA A C 1
ATOM 580 O O . ALA A 1 77 ? 10.048 -5.771 -9.161 1.00 79.00 77 ALA A O 1
ATOM 581 N N . GLY A 1 78 ? 10.155 -4.842 -11.204 1.00 79.19 78 GLY A N 1
ATOM 582 C CA . GLY A 1 78 ? 10.550 -6.062 -11.918 1.00 79.19 78 GLY A CA 1
ATOM 583 C C . GLY A 1 78 ? 12.009 -6.467 -11.703 1.00 79.19 78 GLY A C 1
ATOM 584 O O . GLY A 1 78 ? 12.387 -7.585 -12.033 1.00 79.19 78 GLY A O 1
ATOM 585 N N . LEU A 1 79 ? 12.822 -5.577 -11.133 1.00 81.19 79 LEU A N 1
ATOM 586 C CA . LEU A 1 79 ? 14.246 -5.803 -10.877 1.00 81.19 79 LEU A CA 1
ATOM 587 C C . LEU A 1 79 ? 14.532 -6.226 -9.434 1.00 81.19 79 LEU A C 1
ATOM 589 O O . LEU A 1 79 ? 15.689 -6.415 -9.057 1.00 81.19 79 LEU A O 1
ATOM 593 N N . ARG A 1 80 ? 13.493 -6.378 -8.608 1.00 79.62 80 ARG A N 1
ATOM 594 C CA . ARG A 1 80 ? 13.653 -6.847 -7.234 1.00 79.62 80 ARG A CA 1
ATOM 595 C C . ARG A 1 80 ? 14.083 -8.306 -7.192 1.00 79.62 80 ARG A C 1
ATOM 597 O O . ARG A 1 80 ? 13.490 -9.159 -7.843 1.00 79.62 80 ARG A O 1
ATOM 604 N N . ALA A 1 81 ? 15.067 -8.588 -6.342 1.00 83.44 81 ALA A N 1
ATOM 605 C CA . ALA A 1 81 ? 15.476 -9.952 -6.020 1.00 83.44 81 ALA A CA 1
ATOM 606 C C . ALA A 1 81 ? 14.493 -10.652 -5.059 1.00 83.44 81 ALA A C 1
ATOM 608 O O . ALA A 1 81 ? 14.492 -11.876 -4.963 1.00 83.44 81 ALA A O 1
ATOM 609 N N . ASP A 1 82 ? 13.655 -9.886 -4.353 1.00 84.94 82 ASP A N 1
ATOM 610 C CA . ASP A 1 82 ? 12.698 -10.366 -3.355 1.00 84.94 82 ASP A CA 1
ATOM 611 C C . ASP A 1 82 ? 11.254 -9.900 -3.636 1.00 84.94 82 ASP A C 1
ATOM 613 O O . ASP A 1 82 ? 10.629 -9.311 -2.758 1.00 84.94 82 ASP A O 1
ATOM 617 N N . PRO A 1 83 ? 10.680 -10.119 -4.834 1.00 80.94 83 PRO A N 1
ATOM 618 C CA . PRO A 1 83 ? 9.338 -9.630 -5.138 1.00 80.94 83 PRO A CA 1
ATOM 619 C C . PRO A 1 83 ? 8.284 -10.231 -4.194 1.00 80.94 83 PRO A C 1
ATOM 621 O O . PRO A 1 83 ? 8.381 -11.380 -3.754 1.00 80.94 83 PRO A O 1
ATOM 624 N N . ASP A 1 84 ? 7.238 -9.455 -3.906 1.00 86.38 84 ASP A N 1
ATOM 625 C CA . ASP A 1 84 ? 6.115 -9.947 -3.109 1.00 86.38 84 ASP A CA 1
ATOM 626 C C . ASP A 1 84 ? 5.370 -11.061 -3.854 1.00 86.38 84 ASP A C 1
ATOM 628 O O . ASP A 1 84 ? 5.061 -10.943 -5.038 1.00 86.38 84 ASP A O 1
ATOM 632 N N . THR A 1 85 ? 5.002 -12.124 -3.136 1.00 88.81 85 THR A N 1
ATOM 633 C CA . THR A 1 85 ? 4.142 -13.192 -3.675 1.00 88.81 85 THR A CA 1
ATOM 634 C C . THR A 1 85 ? 2.685 -12.757 -3.822 1.00 88.81 85 THR A C 1
ATOM 636 O O . THR A 1 85 ? 1.943 -13.318 -4.623 1.00 88.81 85 THR A O 1
ATOM 639 N N . TYR A 1 86 ? 2.263 -11.756 -3.049 1.00 93.19 86 TYR A N 1
ATOM 640 C CA . TYR A 1 86 ? 0.962 -11.115 -3.178 1.00 93.19 86 TYR A CA 1
ATOM 641 C C . TYR A 1 86 ? 1.098 -9.836 -4.002 1.00 93.19 86 TYR A C 1
ATOM 643 O O . TYR A 1 86 ? 1.833 -8.923 -3.623 1.00 93.19 86 TYR A O 1
ATOM 651 N N . ARG A 1 87 ? 0.329 -9.744 -5.089 1.00 92.94 87 ARG A N 1
ATOM 652 C CA . ARG A 1 87 ? 0.230 -8.538 -5.910 1.00 92.94 87 ARG A CA 1
ATOM 653 C C . ARG A 1 87 ? -1.093 -7.815 -5.621 1.00 92.94 87 ARG A C 1
ATOM 655 O O . ARG A 1 87 ? -2.144 -8.432 -5.786 1.00 92.94 87 ARG A O 1
ATOM 662 N N . PRO A 1 88 ? -1.070 -6.535 -5.213 1.00 94.06 88 PRO A N 1
ATOM 663 C CA . PRO A 1 88 ? -2.283 -5.737 -5.060 1.00 94.06 88 PRO A CA 1
ATOM 664 C C . PRO A 1 88 ? -3.062 -5.585 -6.367 1.00 94.06 88 PRO A C 1
ATOM 666 O O . PRO A 1 88 ? -2.477 -5.556 -7.450 1.00 94.06 88 PRO A O 1
ATOM 669 N N . GLU A 1 89 ? -4.374 -5.392 -6.252 1.00 93.44 89 GLU A N 1
ATOM 670 C CA . GLU A 1 89 ? -5.231 -5.007 -7.382 1.00 93.44 89 GLU A CA 1
ATOM 671 C C . GLU A 1 89 ? -4.933 -3.584 -7.868 1.00 93.44 89 GLU A C 1
ATOM 673 O O . GLU A 1 89 ? -4.985 -3.296 -9.062 1.00 93.44 89 GLU A O 1
ATOM 678 N N . LEU A 1 90 ? -4.604 -2.684 -6.937 1.00 93.75 90 LEU A N 1
ATOM 679 C CA . LEU A 1 90 ? -4.259 -1.306 -7.250 1.00 93.75 90 LEU A CA 1
ATOM 680 C C . LEU A 1 90 ? -2.772 -1.214 -7.571 1.00 93.75 90 LEU A C 1
ATOM 682 O O . LEU A 1 90 ? -1.918 -1.365 -6.697 1.00 93.75 90 LEU A O 1
ATOM 686 N N . VAL A 1 91 ? -2.482 -0.946 -8.838 1.00 93.12 91 VAL A N 1
ATOM 687 C CA . VAL A 1 91 ? -1.126 -0.762 -9.345 1.00 93.12 91 VAL A CA 1
ATOM 688 C C . VAL A 1 91 ? -1.080 0.543 -10.117 1.00 93.12 91 VAL A C 1
ATOM 690 O O . VAL A 1 91 ? -1.932 0.791 -10.970 1.00 93.12 91 VAL A O 1
ATOM 693 N N . ILE A 1 92 ? -0.098 1.374 -9.799 1.00 92.56 92 ILE A N 1
ATOM 694 C CA . ILE A 1 92 ? 0.200 2.607 -10.521 1.00 92.56 92 ILE A CA 1
ATOM 695 C C . ILE A 1 92 ? 1.637 2.559 -10.994 1.00 92.56 92 ILE A C 1
ATOM 697 O O . ILE A 1 92 ? 2.487 1.924 -10.374 1.00 92.56 92 ILE A O 1
ATOM 701 N N . ASP A 1 93 ? 1.894 3.236 -12.102 1.00 91.38 93 ASP A N 1
ATOM 702 C CA . ASP A 1 93 ? 3.246 3.290 -12.628 1.00 91.38 93 ASP A CA 1
ATOM 703 C C . ASP A 1 93 ? 4.124 4.219 -11.787 1.00 91.38 93 ASP A C 1
ATOM 705 O O . ASP A 1 93 ? 5.180 3.829 -11.295 1.00 91.38 93 ASP A O 1
ATOM 709 N N . ASP A 1 94 ? 3.604 5.412 -11.520 1.00 88.88 94 ASP A N 1
ATOM 710 C CA . ASP A 1 94 ? 4.276 6.486 -10.801 1.00 88.88 94 ASP A CA 1
ATOM 711 C C . ASP A 1 94 ? 3.385 7.054 -9.683 1.00 88.88 94 ASP A C 1
ATOM 713 O O . ASP A 1 94 ? 2.152 6.960 -9.738 1.00 88.88 94 ASP A O 1
ATOM 717 N N . LEU A 1 95 ? 4.000 7.681 -8.673 1.00 88.19 95 LEU A N 1
ATOM 718 C CA . LEU A 1 95 ? 3.291 8.317 -7.556 1.00 88.19 95 LEU A CA 1
ATOM 719 C C . LEU A 1 95 ? 2.323 9.421 -8.011 1.00 88.19 95 LEU A C 1
ATOM 721 O O . LEU A 1 95 ? 1.302 9.631 -7.350 1.00 88.19 95 LEU A O 1
ATOM 725 N N . ALA A 1 96 ? 2.567 10.073 -9.153 1.00 88.56 96 ALA A N 1
ATOM 726 C CA . ALA A 1 96 ? 1.633 11.021 -9.758 1.00 88.56 96 ALA A CA 1
ATOM 727 C C . ALA A 1 96 ? 0.289 10.380 -10.153 1.00 88.56 96 ALA A C 1
ATOM 729 O O . ALA A 1 96 ? -0.698 11.091 -10.331 1.00 88.56 96 ALA A O 1
ATOM 730 N N . GLY A 1 97 ? 0.208 9.046 -10.240 1.00 88.12 97 GLY A N 1
ATOM 731 C CA . GLY A 1 97 ? -1.042 8.310 -10.443 1.00 88.12 97 GLY A CA 1
ATOM 732 C C . GLY A 1 97 ? -1.914 8.186 -9.187 1.00 88.12 97 GLY A C 1
ATOM 733 O O . GLY A 1 97 ? -3.106 7.890 -9.290 1.00 88.12 97 GLY A O 1
ATOM 734 N N . LEU A 1 98 ? -1.367 8.433 -7.992 1.00 87.81 98 LEU A N 1
ATOM 735 C CA . LEU A 1 98 ? -2.074 8.238 -6.724 1.00 87.81 98 LEU A CA 1
ATOM 736 C C . LEU A 1 98 ? -3.336 9.117 -6.563 1.00 87.81 98 LEU A C 1
ATOM 738 O O . LEU A 1 98 ? -4.360 8.590 -6.113 1.00 87.81 98 LEU A O 1
ATOM 742 N N . PRO A 1 99 ? -3.351 10.410 -6.957 1.00 88.06 99 PRO A N 1
ATOM 743 C CA . PRO A 1 99 ? -4.555 11.241 -6.880 1.00 88.06 99 PRO A CA 1
ATOM 744 C C . PRO A 1 99 ? -5.759 10.661 -7.639 1.00 88.06 99 PRO A C 1
ATOM 746 O O . PRO A 1 99 ? -6.888 10.757 -7.155 1.00 88.06 99 PRO A O 1
ATOM 749 N N . ALA A 1 100 ? -5.534 9.980 -8.771 1.00 87.06 100 ALA A N 1
ATOM 750 C CA . ALA A 1 100 ? -6.596 9.337 -9.554 1.00 87.06 100 ALA A CA 1
ATOM 751 C C . ALA A 1 100 ? -7.264 8.151 -8.825 1.00 87.06 100 ALA A C 1
ATOM 753 O O . ALA A 1 100 ? -8.350 7.700 -9.208 1.00 87.06 100 ALA A O 1
ATOM 754 N N . LEU A 1 101 ? -6.628 7.637 -7.768 1.00 84.12 101 LEU A N 1
ATOM 755 C CA . LEU A 1 101 ? -7.160 6.566 -6.930 1.00 84.12 101 LEU A CA 1
ATOM 756 C C . LEU A 1 101 ? -7.926 7.097 -5.708 1.00 84.12 101 LEU A C 1
ATOM 758 O O . LEU A 1 101 ? -8.897 6.479 -5.270 1.00 84.12 101 LEU A O 1
ATOM 762 N N . ILE A 1 102 ? -7.526 8.251 -5.165 1.00 74.56 102 ILE A N 1
ATOM 763 C CA . ILE A 1 102 ? -8.092 8.809 -3.925 1.00 74.56 102 ILE A CA 1
ATOM 764 C C . ILE A 1 102 ? -9.538 9.306 -4.123 1.00 74.56 102 ILE A C 1
ATOM 766 O O . ILE A 1 102 ? -10.316 9.272 -3.167 1.00 74.56 102 ILE A O 1
ATOM 770 N N . GLY A 1 103 ? -9.927 9.665 -5.351 1.00 64.94 103 GLY A N 1
ATOM 771 C CA . GLY A 1 103 ? -11.279 10.122 -5.707 1.00 64.94 103 GLY A CA 1
ATOM 772 C C . GLY A 1 103 ? -12.350 9.033 -5.894 1.00 64.94 103 GLY A C 1
ATOM 773 O O . GLY A 1 103 ? -13.498 9.380 -6.156 1.00 64.94 103 GLY A O 1
ATOM 774 N N . ARG A 1 104 ? -11.999 7.744 -5.772 1.00 59.25 104 ARG A N 1
ATOM 775 C CA . ARG A 1 104 ? -12.909 6.597 -5.983 1.00 59.25 104 ARG A CA 1
ATOM 776 C C . ARG A 1 104 ? -13.623 6.145 -4.714 1.00 59.25 104 ARG A C 1
ATOM 778 O O . ARG A 1 104 ? -12.946 6.030 -3.666 1.00 59.25 104 ARG A O 1
#

InterPro domains:
  IPR023214 HAD superfamily [G3DSA:3.40.50.1000] (8-103)
  IPR036412 HAD-like superfamily [SSF56784] (20-103)

Nearest PDB structures (foldseek):
  3vay-assembly1_B  TM=8.255E-01  e=2.067E-04  Pseudomonas syringae pv. tomato str. DC3000
  2hoq-assembly1_A-2  TM=7.422E-01  e=9.647E-04  Pyrococcus horikoshii OT3
  2ho4-assembly1_A  TM=7.453E-01  e=9.022E-04  Mus musculus
  2om6-assembly1_B  TM=7.490E-01  e=2.304E-03  Pyrococcus horikoshii OT3
  3l8f-assembly1_A  TM=7.440E-01  e=5.504E-03  Escherichia coli K-12

Radius of gyration: 15.04 Å; Cα contacts (8 Å, |Δi|>4): 169; chains: 1; bounding box: 42×37×31 Å